Protein AF-A0A8B7DZ70-F1 (afdb_monomer_lite)

Radius of gyration: 17.38 Å; chains: 1; bounding box: 40×36×45 Å

Secondary structure (DSSP, 8-state):
------STT-EEEEEE--TT-EE-TTT--EEEEEE-B-TTSPBPPTTS-----TTTTGGGEEEEEEEETTEEEEEEESHHHHHHHHHHHHS-GGGGG-TT-TT-------SS---S--TTTTTS---SEEEEEE-GGGT-SHHHH--PPEES--EEEEEEEPPGGGT----

pLDDT: mean 74.51, std 14.55, range [37.81, 93.5]

Foldseek 3Di:
DDDDDDDAFDKDKDKDQDQADKDFQLPDKDKDKDFDADPVRHFDDLPDQFFWPAQLVQLFFQKKWKDWQNHTPDIFGNQSVQLVVQCVPPDDQCVQVPPPQQRRHHDPPDPDPPPVCPVVRRPPSCPRMGMHMGRCVSRDVCSVVDRDIDHRIMMMMMTHGHDSPVGGDDD

Structure (mmCIF, N/CA/C/O backbone):
data_AF-A0A8B7DZ70-F1
#
_entry.id   AF-A0A8B7DZ70-F1
#
loop_
_atom_site.group_PDB
_atom_site.id
_atom_site.type_symbol
_atom_site.label_atom_id
_atom_site.label_alt_id
_atom_site.label_comp_id
_atom_site.label_asym_id
_atom_site.label_entity_id
_atom_site.label_seq_id
_atom_site.pdbx_PDB_ins_code
_atom_site.Cartn_x
_atom_site.Cartn_y
_atom_site.Cartn_z
_atom_site.occupancy
_atom_site.B_iso_or_equiv
_atom_site.auth_seq_id
_atom_site.auth_comp_id
_atom_site.auth_asym_id
_atom_site.auth_atom_id
_atom_site.pdbx_PDB_model_num
ATOM 1 N N . ILE A 1 1 ? -7.096 13.272 0.495 1.00 59.06 1 ILE A N 1
ATOM 2 C CA . ILE A 1 1 ? -5.943 13.936 1.157 1.00 59.06 1 ILE A CA 1
ATOM 3 C C . ILE A 1 1 ? -4.696 13.671 0.305 1.00 59.06 1 ILE A C 1
ATOM 5 O O . ILE A 1 1 ? -4.573 12.560 -0.192 1.00 59.06 1 ILE A O 1
ATOM 9 N N . SER A 1 2 ? -3.828 14.661 0.048 1.00 57.06 2 SER A N 1
ATOM 10 C CA . SER A 1 2 ? -2.641 14.508 -0.819 1.00 57.06 2 SER A CA 1
ATOM 11 C C . SER A 1 2 ? -1.370 14.899 -0.071 1.00 57.06 2 SER A C 1
ATOM 13 O O . SER A 1 2 ? -1.292 15.998 0.469 1.00 57.06 2 SER A O 1
ATOM 15 N N . TYR A 1 3 ? -0.351 14.042 -0.117 1.00 67.88 3 TYR A N 1
ATOM 16 C CA . TYR A 1 3 ? 0.933 14.253 0.551 1.00 67.88 3 TYR A CA 1
ATOM 17 C C . TYR A 1 3 ? 2.083 14.180 -0.460 1.00 67.88 3 TYR A C 1
ATOM 19 O O . TYR A 1 3 ? 2.056 13.374 -1.391 1.00 67.88 3 TYR A O 1
ATOM 27 N N . LYS A 1 4 ? 3.107 15.028 -0.296 1.00 67.62 4 LYS A N 1
ATOM 28 C CA . LYS A 1 4 ? 4.315 15.018 -1.138 1.00 67.62 4 LYS A CA 1
ATOM 29 C C . LYS A 1 4 ? 5.435 14.275 -0.421 1.00 67.62 4 LYS A C 1
ATOM 31 O O . LYS A 1 4 ? 5.692 14.528 0.749 1.00 67.62 4 LYS A O 1
ATOM 36 N N . TYR A 1 5 ? 6.122 13.395 -1.144 1.00 64.25 5 TYR A N 1
ATOM 37 C CA . TYR A 1 5 ? 7.073 12.463 -0.552 1.00 64.25 5 TYR A CA 1
ATOM 38 C C . TYR A 1 5 ? 8.358 12.363 -1.396 1.00 64.25 5 TYR A C 1
ATOM 40 O O . TYR A 1 5 ? 8.274 12.092 -2.594 1.00 64.25 5 TYR A O 1
ATOM 48 N N . LYS A 1 6 ? 9.548 12.589 -0.802 1.00 61.66 6 LYS A N 1
ATOM 49 C CA . LYS A 1 6 ? 10.827 12.646 -1.558 1.00 61.66 6 LYS A CA 1
ATOM 50 C C . LYS A 1 6 ? 12.040 11.946 -0.919 1.00 61.66 6 LYS A C 1
ATOM 52 O O . LYS A 1 6 ? 12.902 11.500 -1.669 1.00 61.66 6 LYS A O 1
ATOM 57 N N . LYS A 1 7 ? 12.149 11.837 0.413 1.00 75.81 7 LYS A N 1
ATOM 58 C CA . LYS A 1 7 ? 13.371 11.340 1.084 1.00 75.81 7 LYS A CA 1
ATOM 59 C C . LYS A 1 7 ? 13.263 9.844 1.435 1.00 75.81 7 LYS A C 1
ATOM 61 O O . LYS A 1 7 ? 12.220 9.431 1.922 1.00 75.81 7 LYS A O 1
ATOM 66 N N . PRO A 1 8 ? 14.278 8.995 1.217 1.00 76.31 8 PRO A N 1
ATOM 67 C CA . PRO A 1 8 ? 14.284 7.631 1.759 1.00 76.31 8 PRO A CA 1
ATOM 68 C C . PRO A 1 8 ? 14.292 7.640 3.296 1.00 76.31 8 PRO A C 1
ATOM 70 O O . PRO A 1 8 ? 14.934 8.500 3.896 1.00 76.31 8 PRO A O 1
ATOM 73 N N . GLY A 1 9 ? 13.578 6.706 3.931 1.00 78.69 9 GLY A N 1
ATOM 74 C CA . GLY A 1 9 ? 13.529 6.576 5.392 1.00 78.69 9 GLY A CA 1
ATOM 75 C C . GLY A 1 9 ? 12.617 7.563 6.129 1.00 78.69 9 GLY A C 1
ATOM 76 O O . GLY A 1 9 ? 12.502 7.448 7.344 1.00 78.69 9 GLY A O 1
ATOM 77 N N . SER A 1 10 ? 11.955 8.505 5.445 1.00 85.50 10 SER A N 1
ATOM 78 C CA . SER A 1 10 ? 10.879 9.274 6.083 1.00 85.50 10 SER A CA 1
ATOM 79 C C . SER A 1 10 ? 9.589 8.459 6.206 1.00 85.50 10 SER A C 1
ATOM 81 O O . SER A 1 10 ? 9.322 7.522 5.445 1.00 85.50 10 SER A O 1
ATOM 83 N N . GLU A 1 11 ? 8.804 8.839 7.202 1.00 87.81 11 GLU A N 1
ATOM 84 C CA . GLU A 1 11 ? 7.505 8.267 7.510 1.00 87.81 11 GLU A CA 1
ATOM 85 C C . GLU A 1 11 ? 6.400 9.214 7.039 1.00 87.81 11 GLU A C 1
ATOM 87 O O . GLU A 1 11 ? 6.551 10.438 7.072 1.00 87.81 11 GLU A O 1
ATOM 92 N N . ILE A 1 12 ? 5.306 8.639 6.554 1.00 87.94 12 ILE A N 1
ATOM 93 C CA . ILE A 1 12 ? 4.074 9.356 6.256 1.00 87.94 12 ILE A CA 1
ATOM 94 C C . ILE A 1 12 ? 2.927 8.667 6.980 1.00 87.94 12 ILE A C 1
ATOM 96 O O . ILE A 1 12 ? 2.702 7.479 6.773 1.00 87.94 12 ILE A O 1
ATOM 100 N N . SER A 1 13 ? 2.183 9.436 7.768 1.00 87.62 13 SER A N 1
ATOM 101 C CA . SER A 1 13 ? 0.971 8.975 8.440 1.00 87.62 13 SER A CA 1
ATOM 102 C C . SER A 1 13 ? -0.236 9.705 7.867 1.00 87.62 13 SER A C 1
ATOM 104 O O . SER A 1 13 ? -0.305 10.937 7.868 1.00 87.62 13 SER A O 1
ATOM 106 N N . ILE A 1 14 ? -1.176 8.934 7.335 1.00 88.44 14 ILE A N 1
ATOM 107 C CA . ILE A 1 14 ? -2.465 9.401 6.842 1.00 88.44 14 ILE A CA 1
ATOM 108 C C . ILE A 1 14 ? -3.464 9.150 7.962 1.00 88.44 14 ILE A C 1
ATOM 110 O O . ILE A 1 14 ? -3.787 8.000 8.246 1.00 88.44 14 ILE A O 1
ATOM 114 N N . ASN A 1 15 ? -3.921 10.225 8.598 1.00 87.88 15 ASN A N 1
ATOM 115 C CA . ASN A 1 15 ? -4.873 10.155 9.699 1.00 87.88 15 ASN A CA 1
ATOM 116 C C . ASN A 1 15 ? -6.253 10.598 9.225 1.00 87.88 15 ASN A C 1
ATOM 118 O O . ASN A 1 15 ? -6.390 11.646 8.587 1.00 87.88 15 ASN A O 1
ATOM 122 N N . THR A 1 16 ? -7.265 9.823 9.590 1.00 84.62 16 THR A N 1
ATOM 123 C CA . THR A 1 16 ? -8.670 10.136 9.356 1.00 84.62 16 THR A CA 1
ATOM 124 C C . THR A 1 16 ? -9.364 10.204 10.711 1.00 84.62 16 THR A C 1
ATOM 126 O O . THR A 1 16 ? -9.463 9.202 11.410 1.00 84.62 16 THR A O 1
ATOM 129 N N . GLU A 1 17 ? -9.805 11.401 11.105 1.00 80.50 17 GLU A N 1
ATOM 130 C CA . GLU A 1 17 ? -10.324 11.685 12.459 1.00 80.50 17 GLU A CA 1
ATOM 131 C C . GLU A 1 17 ? -11.758 12.249 12.440 1.00 80.50 17 GLU A C 1
ATOM 133 O O . GLU A 1 17 ? -12.217 12.867 13.398 1.00 80.50 17 GLU A O 1
ATOM 138 N N . GLN A 1 18 ? -12.483 12.072 11.334 1.00 77.62 18 GLN A N 1
ATOM 139 C CA . GLN A 1 18 ? -13.845 12.588 11.197 1.00 77.62 18 GLN A CA 1
ATOM 140 C C . GLN A 1 18 ? -14.852 11.704 11.946 1.00 77.62 18 GLN A C 1
ATOM 142 O O . GLN A 1 18 ? -15.095 10.564 11.561 1.00 77.62 18 GLN A O 1
ATOM 147 N N . GLN A 1 19 ? -15.490 12.265 12.978 1.00 73.06 19 GLN A N 1
ATOM 148 C CA . GLN A 1 19 ? -16.444 11.558 13.850 1.00 73.06 19 GLN A CA 1
ATOM 149 C C . GLN A 1 19 ? -17.707 11.053 13.128 1.00 73.06 19 GLN A C 1
ATOM 151 O O . GLN A 1 19 ? -18.305 10.079 13.568 1.00 73.06 19 GLN A O 1
ATOM 156 N N . ASN A 1 20 ? -18.077 11.670 12.001 1.00 82.81 20 ASN A N 1
ATOM 157 C CA . ASN A 1 20 ? -19.253 11.295 11.205 1.00 82.81 20 ASN A CA 1
ATOM 158 C C . ASN A 1 20 ? -18.890 10.540 9.915 1.00 82.81 20 ASN A C 1
ATOM 160 O O . ASN A 1 20 ? -19.708 10.456 8.998 1.00 82.81 20 ASN A O 1
ATOM 164 N N . LEU A 1 21 ? -17.655 10.045 9.798 1.00 85.38 21 LEU A N 1
ATOM 165 C CA . LEU A 1 21 ? -17.210 9.331 8.609 1.00 85.38 21 LEU A CA 1
ATOM 166 C C . LEU A 1 21 ? -17.409 7.824 8.778 1.00 85.38 21 LEU A C 1
ATOM 168 O O . LEU A 1 21 ? -17.038 7.237 9.794 1.00 85.38 21 LEU A O 1
ATOM 172 N N . PHE A 1 22 ? -17.971 7.216 7.738 1.00 85.19 22 PHE A N 1
ATOM 173 C CA . PHE A 1 22 ? -18.032 5.773 7.560 1.00 85.19 22 PHE A CA 1
ATOM 174 C C . PHE A 1 22 ? -16.909 5.361 6.611 1.00 85.19 22 PHE A C 1
ATOM 176 O O . PHE A 1 22 ? -16.867 5.808 5.462 1.00 85.19 22 PHE A O 1
ATOM 183 N N . THR A 1 23 ? -15.999 4.521 7.084 1.00 87.19 23 THR A N 1
ATOM 184 C CA . THR A 1 23 ? -14.863 4.013 6.311 1.00 87.19 23 THR A CA 1
ATOM 185 C C . THR A 1 23 ? -14.970 2.502 6.166 1.00 87.19 23 THR A C 1
ATOM 187 O O . THR A 1 23 ? -15.352 1.791 7.091 1.00 87.19 23 THR A O 1
ATOM 190 N N . LEU A 1 24 ? -14.642 1.986 4.981 1.00 89.75 24 LEU A N 1
ATOM 191 C CA . LEU A 1 24 ? -14.525 0.550 4.734 1.00 89.75 24 LEU A CA 1
ATOM 192 C C . LEU A 1 24 ? -13.076 0.243 4.334 1.00 89.75 24 LEU A C 1
ATOM 194 O O . LEU A 1 24 ? -12.744 0.340 3.150 1.00 89.75 24 LEU A O 1
ATOM 198 N N . PRO A 1 25 ? -12.196 -0.106 5.292 1.00 86.06 25 PRO A N 1
ATOM 199 C CA . PRO A 1 25 ? -10.771 -0.299 5.013 1.00 86.06 25 PRO A CA 1
ATOM 200 C C . PRO A 1 25 ? -10.476 -1.398 3.981 1.00 86.06 25 PRO A C 1
ATOM 202 O O . PRO A 1 25 ? -9.468 -1.323 3.282 1.00 86.06 25 PRO A O 1
ATOM 205 N N . SER A 1 26 ? -11.351 -2.401 3.851 1.00 86.75 26 SER A N 1
ATOM 206 C CA . SER A 1 26 ? -11.205 -3.506 2.890 1.00 86.75 26 SER A CA 1
ATOM 207 C C . SER A 1 26 ? -11.396 -3.097 1.425 1.00 86.75 26 SER A C 1
ATOM 209 O O . SER A 1 26 ? -10.741 -3.670 0.554 1.00 86.75 26 SER A O 1
ATOM 211 N N . GLU A 1 27 ? -12.212 -2.074 1.159 1.00 87.19 27 GLU A N 1
ATOM 212 C CA . GLU A 1 27 ? -12.454 -1.515 -0.186 1.00 87.19 27 GLU A CA 1
ATOM 213 C C . GLU A 1 27 ? -11.757 -0.162 -0.405 1.00 87.19 27 GLU A C 1
ATOM 215 O O . GLU A 1 27 ? -11.884 0.468 -1.457 1.00 87.19 27 GLU A O 1
ATOM 220 N N . ALA A 1 28 ? -10.988 0.305 0.580 1.00 87.19 28 ALA A N 1
ATOM 221 C CA . ALA A 1 28 ? -10.161 1.490 0.424 1.00 87.19 28 ALA A CA 1
ATOM 222 C C . ALA A 1 28 ? -9.045 1.256 -0.611 1.00 87.19 28 ALA A C 1
ATOM 224 O O . ALA A 1 28 ? -8.723 0.131 -0.995 1.00 87.19 28 ALA A O 1
ATOM 225 N N . TYR A 1 29 ? -8.410 2.334 -1.065 1.00 86.25 29 TYR A N 1
ATOM 226 C CA . TYR A 1 29 ? -7.237 2.248 -1.927 1.00 86.25 29 TYR A CA 1
ATOM 227 C C . TYR A 1 29 ? -6.309 3.441 -1.747 1.00 86.25 29 TYR A C 1
ATOM 229 O O . TYR A 1 29 ? -6.734 4.563 -1.465 1.00 86.25 29 TYR A O 1
ATOM 237 N N . ILE A 1 30 ? -5.017 3.200 -1.953 1.00 85.81 30 ILE A N 1
ATOM 238 C CA . ILE A 1 30 ? -4.004 4.249 -1.976 1.00 85.81 30 ILE A CA 1
ATOM 239 C C . ILE A 1 30 ? -3.698 4.596 -3.424 1.00 85.81 30 ILE A C 1
ATOM 241 O O . ILE A 1 30 ? -3.293 3.740 -4.213 1.00 85.81 30 ILE A O 1
ATOM 245 N N . LEU A 1 31 ? -3.845 5.877 -3.756 1.00 85.62 31 LEU A N 1
ATOM 246 C CA . LEU A 1 31 ? -3.468 6.416 -5.053 1.00 85.62 31 LEU A CA 1
ATOM 247 C C . LEU A 1 31 ? -2.048 6.989 -4.994 1.00 85.62 31 LEU A C 1
ATOM 249 O O . LEU A 1 31 ? -1.786 7.970 -4.297 1.00 85.62 31 LEU A O 1
ATOM 253 N N . ILE A 1 32 ? -1.132 6.404 -5.760 1.00 80.50 32 ILE A N 1
ATOM 254 C CA . ILE A 1 32 ? 0.262 6.839 -5.841 1.00 80.50 32 ILE A CA 1
ATOM 255 C C . ILE A 1 32 ? 0.496 7.478 -7.202 1.00 80.50 32 ILE A C 1
ATOM 257 O O . ILE A 1 32 ? 0.418 6.821 -8.237 1.00 80.50 32 ILE A O 1
ATOM 261 N N . LYS A 1 33 ? 0.839 8.767 -7.198 1.00 81.88 33 LYS A N 1
ATOM 262 C CA . LYS A 1 33 ? 1.283 9.493 -8.390 1.00 81.88 33 LYS A CA 1
ATOM 263 C C . LYS A 1 33 ? 2.787 9.710 -8.320 1.00 81.88 33 LYS A C 1
ATOM 265 O O . LYS A 1 33 ? 3.276 10.313 -7.365 1.00 81.88 33 LYS A O 1
ATOM 270 N N . ARG A 1 34 ? 3.530 9.270 -9.335 1.00 75.25 34 ARG A N 1
ATOM 271 C CA . ARG A 1 34 ? 4.985 9.462 -9.396 1.00 75.25 34 ARG A CA 1
ATOM 272 C C . ARG A 1 34 ? 5.438 9.881 -10.784 1.00 75.25 34 ARG A C 1
ATOM 274 O O . ARG A 1 34 ? 4.947 9.377 -11.785 1.00 75.25 34 ARG A O 1
ATOM 281 N N . ARG A 1 35 ? 6.426 10.776 -10.825 1.00 75.81 35 ARG A N 1
ATOM 282 C CA . ARG A 1 35 ? 7.173 11.111 -12.038 1.00 75.81 35 ARG A CA 1
ATOM 283 C C . ARG A 1 35 ? 8.507 10.363 -12.041 1.00 75.81 35 ARG A C 1
ATOM 285 O O . ARG A 1 35 ? 9.206 10.397 -11.026 1.00 75.81 35 ARG A O 1
ATOM 292 N N . LEU A 1 36 ? 8.848 9.688 -13.138 1.00 72.81 36 LEU A N 1
ATOM 293 C CA . LEU A 1 36 ? 10.179 9.101 -13.315 1.00 72.81 36 LEU A CA 1
ATOM 294 C C . LEU A 1 36 ? 11.123 10.151 -13.896 1.00 72.81 36 LEU A C 1
ATOM 296 O O . LEU A 1 36 ? 10.784 10.839 -14.857 1.00 72.81 36 LEU A O 1
ATOM 300 N N . LEU A 1 37 ? 12.291 10.276 -13.277 1.00 72.75 37 LEU A N 1
ATOM 301 C CA . LEU A 1 37 ? 13.367 11.160 -13.704 1.00 72.75 37 LEU A CA 1
ATOM 302 C C . LEU A 1 37 ? 14.657 10.344 -13.758 1.00 72.75 37 LEU A C 1
ATOM 304 O O . LEU A 1 37 ? 14.851 9.454 -12.926 1.00 72.75 37 LEU A O 1
ATOM 308 N N . LYS A 1 38 ? 15.522 10.673 -14.714 1.00 72.75 38 LYS A N 1
ATOM 309 C CA . LYS A 1 38 ? 16.893 10.172 -14.794 1.00 72.75 38 LYS A CA 1
ATOM 310 C C . LYS A 1 38 ? 17.721 10.686 -13.609 1.00 72.75 38 LYS A C 1
ATOM 312 O O . LYS A 1 38 ? 17.305 11.582 -12.869 1.00 72.75 38 LYS A O 1
ATOM 317 N N . THR A 1 39 ? 18.923 10.137 -13.437 1.00 72.44 39 THR A N 1
ATOM 318 C CA . THR A 1 39 ? 19.875 10.564 -12.392 1.00 72.44 39 THR A CA 1
ATOM 319 C C . THR A 1 39 ? 20.217 12.057 -12.489 1.00 72.44 39 THR A C 1
ATOM 321 O O . THR A 1 39 ? 20.378 12.723 -11.469 1.00 72.44 39 THR A O 1
ATOM 324 N N . ASP A 1 40 ? 20.246 12.603 -13.705 1.00 75.19 40 ASP A N 1
ATOM 325 C CA . ASP A 1 40 ? 20.465 14.025 -14.009 1.00 75.19 40 ASP A CA 1
ATOM 326 C C . ASP A 1 40 ? 19.210 14.908 -13.805 1.00 75.19 40 ASP A C 1
ATOM 328 O O . ASP A 1 40 ? 19.238 16.107 -14.072 1.00 75.19 40 ASP A O 1
ATOM 332 N N . LYS A 1 41 ? 18.110 14.331 -13.293 1.00 71.50 41 LYS A N 1
ATOM 333 C CA . LYS A 1 41 ? 16.789 14.958 -13.093 1.00 71.50 41 LYS A CA 1
ATOM 334 C C . LYS A 1 41 ? 16.055 15.332 -14.386 1.00 71.50 41 LYS A C 1
ATOM 336 O O . LYS A 1 41 ? 15.023 16.005 -14.310 1.00 71.50 41 LYS A O 1
ATOM 341 N N . THR A 1 42 ? 16.517 14.876 -15.546 1.00 74.94 42 THR A N 1
ATOM 342 C CA . THR A 1 42 ? 15.786 15.018 -16.809 1.00 74.94 42 THR A CA 1
ATOM 343 C C . THR A 1 42 ? 14.686 13.959 -16.920 1.00 74.94 42 THR A C 1
ATOM 345 O O . THR A 1 42 ? 14.670 12.955 -16.201 1.00 74.94 42 THR A O 1
ATOM 348 N N . ALA A 1 43 ? 13.692 14.210 -17.772 1.00 69.62 43 ALA A N 1
ATOM 349 C CA . ALA A 1 43 ? 12.653 13.223 -18.046 1.00 69.62 43 ALA A CA 1
ATOM 350 C C . ALA A 1 43 ? 13.197 12.126 -18.972 1.00 69.62 43 ALA A C 1
ATOM 352 O O . ALA A 1 43 ? 14.017 12.400 -19.846 1.00 69.62 43 ALA A O 1
ATOM 353 N N . TYR A 1 44 ? 12.709 10.900 -18.799 1.00 69.25 44 TYR A N 1
ATOM 354 C CA . TYR A 1 44 ? 12.941 9.839 -19.775 1.00 69.25 44 TYR A CA 1
ATOM 355 C C . TYR A 1 44 ? 12.273 10.198 -21.110 1.00 69.25 44 TYR A C 1
ATOM 357 O O . TYR A 1 44 ? 11.126 10.655 -21.132 1.00 69.25 44 TYR A O 1
ATOM 365 N N . ALA A 1 45 ? 13.015 10.033 -22.200 1.00 64.44 45 ALA A N 1
ATOM 366 C CA . ALA A 1 45 ? 12.530 10.122 -23.567 1.00 64.44 45 ALA A CA 1
ATOM 367 C C . ALA A 1 45 ? 11.859 8.800 -23.970 1.00 64.44 45 ALA A C 1
ATOM 369 O O . ALA A 1 45 ? 12.123 7.754 -23.383 1.00 64.44 45 ALA A O 1
ATOM 370 N N . ASN A 1 46 ? 11.018 8.830 -25.006 1.00 60.12 46 ASN A N 1
ATOM 371 C CA . ASN A 1 46 ? 10.285 7.644 -25.476 1.00 60.12 46 ASN A CA 1
ATOM 372 C C . ASN A 1 46 ? 11.200 6.492 -25.936 1.00 60.12 46 ASN A C 1
ATOM 374 O O . ASN A 1 46 ? 10.755 5.353 -26.004 1.00 60.12 46 ASN A O 1
ATOM 378 N N . THR A 1 47 ? 12.453 6.795 -26.275 1.00 60.59 47 THR A N 1
ATOM 379 C CA . THR A 1 47 ? 13.470 5.827 -26.705 1.00 60.59 47 THR A CA 1
ATOM 380 C C . THR A 1 47 ? 14.274 5.238 -25.549 1.00 60.59 47 THR A C 1
ATOM 382 O O . THR A 1 47 ? 15.029 4.297 -25.767 1.00 60.59 47 THR A O 1
ATOM 385 N N . ASP A 1 48 ? 14.160 5.787 -24.336 1.00 61.78 48 ASP A N 1
ATOM 386 C CA . ASP A 1 48 ? 14.890 5.263 -23.187 1.00 61.78 48 ASP A CA 1
ATOM 387 C C . ASP A 1 48 ? 14.203 3.993 -22.668 1.00 61.78 48 ASP A C 1
ATOM 389 O O . ASP A 1 48 ? 13.055 4.029 -22.217 1.00 61.78 48 ASP A O 1
ATOM 393 N N . ALA A 1 49 ? 14.922 2.871 -22.687 1.00 57.53 49 ALA A N 1
ATOM 394 C CA . ALA A 1 49 ? 14.455 1.631 -22.087 1.00 57.53 49 ALA A CA 1
ATOM 395 C C . ALA A 1 49 ? 14.480 1.753 -20.554 1.00 57.53 49 ALA A C 1
ATOM 397 O O . ALA A 1 49 ? 15.538 1.858 -19.936 1.00 57.53 49 ALA A O 1
ATOM 398 N N . VAL A 1 50 ? 13.301 1.745 -19.927 1.00 59.38 50 VAL A N 1
ATOM 399 C CA . VAL A 1 50 ? 13.157 1.696 -18.466 1.00 59.38 50 VAL A CA 1
ATOM 400 C C . VAL A 1 50 ? 12.297 0.496 -18.115 1.00 59.38 50 VAL A C 1
ATOM 402 O O . VAL A 1 50 ? 11.092 0.503 -18.358 1.00 59.38 50 VAL A O 1
ATOM 405 N N . SER A 1 51 ? 12.900 -0.523 -17.508 1.00 61.03 51 SER A N 1
ATOM 406 C CA . SER A 1 51 ? 12.161 -1.643 -16.935 1.00 61.03 51 SER A CA 1
ATOM 407 C C . SER A 1 51 ? 11.719 -1.322 -15.501 1.00 61.03 51 SER A C 1
ATOM 409 O O . SER A 1 51 ? 12.396 -0.653 -14.709 1.00 61.03 51 SER A O 1
ATOM 411 N N . LEU A 1 52 ? 10.509 -1.761 -15.166 1.00 63.91 52 LEU A N 1
ATOM 412 C CA . LEU A 1 52 ? 9.950 -1.682 -13.821 1.00 63.91 52 LEU A CA 1
ATOM 413 C C . LEU A 1 52 ? 9.911 -3.105 -13.261 1.00 63.91 52 LEU A C 1
ATOM 415 O O . LEU A 1 52 ? 9.395 -4.004 -13.920 1.00 63.91 52 LEU A O 1
ATOM 419 N N . VAL A 1 53 ? 10.412 -3.308 -12.040 1.00 65.25 53 VAL A N 1
ATOM 420 C CA . VAL A 1 53 ? 10.292 -4.605 -11.359 1.00 65.25 53 VAL A CA 1
ATOM 421 C C . VAL A 1 53 ? 8.810 -4.909 -11.108 1.00 65.25 53 VAL A C 1
ATOM 423 O O . VAL A 1 53 ? 8.047 -4.012 -10.740 1.00 65.25 53 VAL A O 1
ATOM 426 N N . ASN A 1 54 ? 8.396 -6.171 -11.251 1.00 6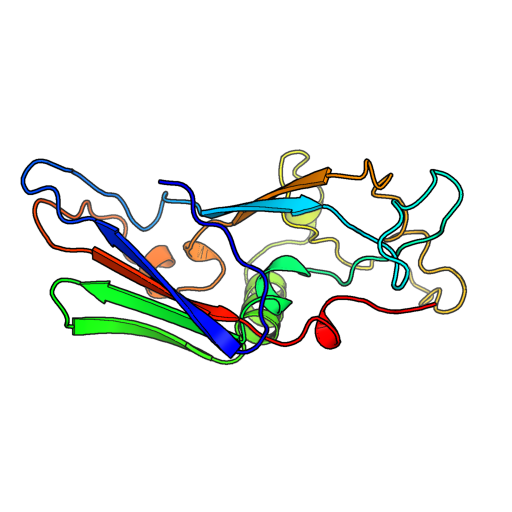7.69 54 ASN A N 1
ATOM 427 C CA . ASN A 1 54 ? 7.045 -6.603 -10.878 1.00 67.69 54 ASN A CA 1
ATOM 428 C C . ASN A 1 54 ? 6.728 -6.193 -9.423 1.00 67.69 54 ASN A C 1
ATOM 430 O O . ASN A 1 54 ? 7.527 -6.449 -8.513 1.00 67.69 54 ASN A O 1
ATOM 434 N N . ASN A 1 55 ? 5.558 -5.578 -9.216 1.00 71.81 55 ASN A N 1
ATOM 435 C CA . ASN A 1 55 ? 5.081 -5.064 -7.932 1.00 71.81 55 ASN A CA 1
ATOM 436 C C . ASN A 1 55 ? 5.937 -3.905 -7.377 1.00 71.81 55 ASN A C 1
ATOM 438 O O . ASN A 1 55 ? 6.078 -3.714 -6.165 1.00 71.81 55 ASN A O 1
ATOM 442 N N . ARG A 1 56 ? 6.520 -3.099 -8.276 1.00 72.69 56 ARG A N 1
ATOM 443 C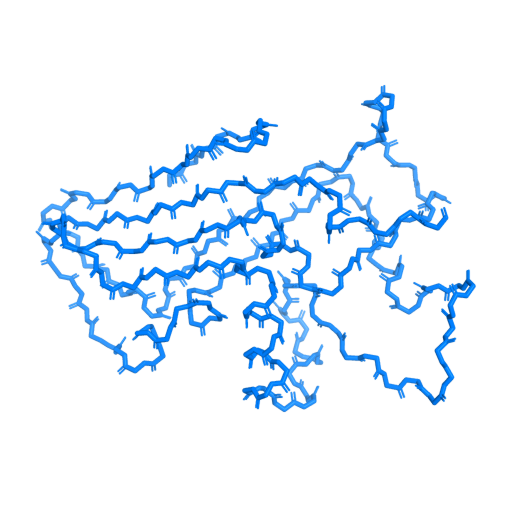 CA . ARG A 1 56 ? 7.422 -1.976 -7.959 1.00 72.69 56 ARG A CA 1
ATOM 444 C C . ARG A 1 56 ? 6.944 -1.076 -6.824 1.00 72.69 56 ARG A C 1
ATOM 446 O O . ARG A 1 56 ? 7.748 -0.562 -6.049 1.00 72.69 56 ARG A O 1
ATOM 453 N N . LEU A 1 57 ? 5.645 -0.811 -6.769 1.00 77.38 57 LEU A N 1
ATOM 454 C CA . LEU A 1 57 ? 5.094 0.215 -5.892 1.00 77.38 57 LEU A CA 1
ATOM 455 C C . LEU A 1 57 ? 5.205 -0.171 -4.426 1.00 77.38 57 LEU A C 1
ATOM 457 O O . LEU A 1 57 ? 5.520 0.680 -3.600 1.00 77.38 57 LEU A O 1
ATOM 461 N N . MET A 1 58 ? 5.028 -1.452 -4.111 1.00 82.44 58 MET A N 1
ATOM 462 C CA . MET A 1 58 ? 5.165 -1.928 -2.741 1.00 82.44 58 MET A CA 1
ATOM 463 C C . MET A 1 58 ? 6.628 -1.967 -2.300 1.00 82.44 58 MET A C 1
ATOM 465 O O . MET A 1 58 ? 6.910 -1.721 -1.133 1.00 82.44 58 MET A O 1
ATOM 469 N N . TYR A 1 59 ? 7.578 -2.142 -3.229 1.00 83.00 59 TYR A N 1
ATOM 470 C CA . TYR A 1 59 ? 9.011 -1.971 -2.946 1.00 83.00 59 TYR A CA 1
ATOM 471 C C . TYR A 1 59 ? 9.396 -0.531 -2.601 1.00 83.00 59 TYR A C 1
ATOM 473 O O . TYR A 1 59 ? 10.489 -0.301 -2.079 1.00 83.00 59 TYR A O 1
ATOM 481 N N . LEU A 1 60 ? 8.511 0.445 -2.837 1.00 82.50 60 LEU A N 1
ATOM 482 C CA . LEU A 1 60 ? 8.745 1.799 -2.357 1.00 82.50 60 LEU A CA 1
ATOM 483 C C . LEU A 1 60 ? 8.629 1.889 -0.832 1.00 82.50 60 LEU A C 1
ATOM 485 O O . LEU A 1 60 ? 9.229 2.780 -0.230 1.00 82.50 60 LEU A O 1
ATOM 489 N N . PHE A 1 61 ? 7.905 0.983 -0.186 1.00 86.88 61 PHE A N 1
ATOM 490 C CA . PHE A 1 61 ? 7.658 1.039 1.246 1.00 86.88 61 PHE A CA 1
ATOM 491 C C . PHE A 1 61 ? 8.407 -0.083 1.962 1.00 86.88 61 PHE A C 1
ATOM 493 O O . PHE A 1 61 ? 8.332 -1.254 1.600 1.00 86.88 61 PHE A O 1
ATOM 500 N N . LYS A 1 62 ? 9.159 0.297 2.994 1.00 90.06 62 LYS A N 1
ATOM 501 C CA . LYS A 1 62 ? 9.853 -0.635 3.882 1.00 90.06 62 LYS A CA 1
ATOM 502 C C . LYS A 1 62 ? 8.874 -1.229 4.887 1.00 90.06 62 LYS A C 1
ATOM 504 O O . LYS A 1 62 ? 8.960 -2.415 5.181 1.00 90.06 62 LYS A O 1
ATOM 509 N N . ARG A 1 63 ? 7.956 -0.410 5.402 1.00 91.12 63 ARG A N 1
ATOM 510 C CA . ARG A 1 63 ? 6.954 -0.804 6.395 1.00 91.12 63 ARG A CA 1
ATOM 511 C C . ARG A 1 63 ? 5.622 -0.131 6.085 1.00 91.12 63 ARG A C 1
ATOM 513 O O . ARG A 1 63 ? 5.618 1.035 5.693 1.00 91.12 63 ARG A O 1
ATOM 520 N N . ALA A 1 64 ? 4.533 -0.860 6.275 1.00 91.88 64 ALA A N 1
ATOM 521 C CA . ALA A 1 64 ? 3.174 -0.339 6.285 1.00 91.88 64 ALA A CA 1
ATOM 522 C C . ALA A 1 64 ? 2.510 -0.762 7.596 1.00 91.88 64 ALA A C 1
ATOM 524 O O . ALA A 1 64 ? 2.624 -1.916 7.994 1.00 91.88 64 ALA A O 1
ATOM 525 N N . GLU A 1 65 ? 1.850 0.163 8.272 1.00 93.50 65 GLU A N 1
ATOM 526 C CA . GLU A 1 65 ? 1.217 -0.066 9.566 1.00 93.50 65 GLU A CA 1
ATOM 527 C C . GLU A 1 65 ? -0.156 0.589 9.574 1.00 93.50 65 GLU A C 1
ATOM 529 O O . GLU A 1 65 ? -0.302 1.736 9.149 1.00 93.50 65 GLU A O 1
ATOM 534 N N . TYR A 1 66 ? -1.158 -0.153 10.030 1.00 92.19 66 TYR A N 1
ATOM 535 C CA . TYR A 1 66 ? -2.518 0.336 10.172 1.00 92.19 66 TYR A CA 1
ATOM 536 C C . TYR A 1 66 ? -2.911 0.330 11.646 1.00 92.19 66 TYR A C 1
ATOM 538 O O . TYR A 1 66 ? -2.804 -0.693 12.328 1.00 92.19 66 TYR A O 1
ATOM 546 N N . GLN A 1 67 ? -3.366 1.480 12.134 1.00 92.44 67 GLN A N 1
ATOM 547 C CA . GLN A 1 67 ? -3.793 1.676 13.509 1.00 92.44 67 GLN A CA 1
ATOM 548 C C . GLN A 1 67 ? -5.241 2.171 13.571 1.00 92.44 67 GLN A C 1
ATOM 550 O O . GLN A 1 67 ? -5.654 3.036 12.797 1.00 92.44 67 GLN A O 1
ATOM 555 N N . LEU A 1 68 ? -5.983 1.671 14.556 1.00 90.19 68 LEU A N 1
ATOM 556 C CA . LEU A 1 68 ? -7.318 2.129 14.927 1.00 90.19 68 LEU A CA 1
ATOM 557 C C . LEU A 1 68 ? -7.277 2.658 16.358 1.00 90.19 68 LEU A C 1
ATOM 559 O O . LEU A 1 68 ? -6.899 1.946 17.284 1.00 90.19 68 LEU A O 1
ATOM 563 N N . SER A 1 69 ? -7.647 3.922 16.550 1.00 88.88 69 SER A N 1
ATOM 564 C CA . SER A 1 69 ? -7.642 4.601 17.852 1.00 88.88 69 SER A CA 1
ATOM 565 C C . SER A 1 69 ? -6.317 4.464 18.627 1.00 88.88 69 SER A C 1
ATOM 567 O O . SER A 1 69 ? -6.316 4.347 19.851 1.00 88.88 69 SER A O 1
ATOM 569 N N . GLY A 1 70 ? -5.183 4.456 17.916 1.00 86.06 70 GLY A N 1
ATOM 570 C CA . GLY A 1 70 ? -3.844 4.293 18.500 1.00 86.06 70 GLY A CA 1
ATOM 571 C C . GLY A 1 70 ? -3.425 2.846 18.781 1.00 86.06 70 GLY A C 1
ATOM 572 O O . GLY A 1 70 ? -2.293 2.620 19.198 1.00 86.06 70 GLY A O 1
ATOM 573 N N . GLN A 1 71 ? -4.289 1.860 18.527 1.00 90.81 71 GLN A N 1
ATOM 574 C CA . GLN A 1 71 ? -3.926 0.444 18.577 1.00 90.81 71 GLN A CA 1
ATOM 575 C C . GLN A 1 71 ? -3.523 -0.053 17.193 1.00 90.81 71 GLN A C 1
ATOM 577 O O . GLN A 1 71 ? -4.238 0.165 16.218 1.00 90.81 71 GLN A O 1
ATOM 582 N N . THR A 1 72 ? -2.385 -0.742 17.105 1.00 92.50 72 THR A N 1
ATOM 583 C CA . THR A 1 72 ? -1.933 -1.353 15.849 1.00 92.50 72 THR A CA 1
ATOM 584 C C . THR A 1 72 ? -2.790 -2.573 15.542 1.00 92.50 72 THR A C 1
ATOM 586 O O . THR A 1 72 ? -2.797 -3.528 16.312 1.00 92.50 72 THR A O 1
ATOM 589 N N . VAL A 1 73 ? -3.501 -2.535 14.417 1.00 91.69 73 VAL A N 1
ATOM 590 C CA . VAL A 1 73 ? -4.278 -3.675 13.913 1.00 91.69 73 VAL A CA 1
ATOM 591 C C . VAL A 1 73 ? -3.349 -4.647 13.206 1.00 91.69 73 VAL A C 1
ATOM 593 O O . VAL A 1 73 ? -3.335 -5.836 13.503 1.00 91.69 73 VAL A O 1
ATOM 596 N N . GLU A 1 74 ? -2.550 -4.128 12.277 1.00 93.12 74 GLU A N 1
ATOM 597 C CA . GLU A 1 74 ? -1.603 -4.923 11.512 1.00 93.12 74 GLU A CA 1
ATOM 598 C C . GLU A 1 74 ? -0.401 -4.067 11.113 1.00 93.12 74 GLU A C 1
ATOM 600 O O . GLU A 1 74 ? -0.529 -2.892 10.757 1.00 93.12 74 GLU A O 1
ATOM 605 N N . SER A 1 75 ? 0.781 -4.679 11.152 1.00 92.75 75 SER A N 1
ATOM 606 C CA . SER A 1 75 ? 2.005 -4.098 10.614 1.00 92.75 75 SER A CA 1
ATOM 607 C C . SER A 1 75 ? 2.675 -5.100 9.680 1.00 92.75 75 SER A C 1
ATOM 609 O O . SER A 1 75 ? 2.815 -6.279 9.997 1.00 92.75 75 SER A O 1
ATOM 611 N N . CYS A 1 76 ? 3.087 -4.627 8.509 1.00 90.44 76 CYS A N 1
ATOM 612 C CA . CYS A 1 76 ? 3.795 -5.407 7.510 1.00 90.44 76 CYS A CA 1
ATOM 613 C C . CYS A 1 76 ? 5.188 -4.808 7.307 1.00 90.44 76 CYS A C 1
ATOM 615 O O . CYS A 1 76 ? 5.335 -3.643 6.922 1.00 90.44 76 CYS A O 1
ATOM 617 N N . ASN A 1 77 ? 6.221 -5.613 7.552 1.00 90.50 77 ASN A N 1
ATOM 618 C CA . ASN A 1 77 ? 7.608 -5.272 7.249 1.00 90.50 77 ASN A CA 1
ATOM 619 C C . ASN A 1 77 ? 8.016 -5.870 5.897 1.00 90.50 77 ASN A C 1
ATOM 621 O O . ASN A 1 77 ? 7.565 -6.947 5.523 1.00 90.50 77 ASN A O 1
ATOM 625 N N . ASN A 1 78 ? 8.902 -5.180 5.176 1.00 88.81 78 ASN A N 1
ATOM 626 C CA . ASN A 1 78 ? 9.347 -5.544 3.827 1.00 88.81 78 ASN A CA 1
ATOM 627 C C . ASN A 1 78 ? 8.175 -5.727 2.854 1.00 88.81 78 ASN A C 1
ATOM 629 O O . ASN A 1 78 ? 8.083 -6.723 2.132 1.00 88.81 78 ASN A O 1
ATOM 633 N N . VAL A 1 79 ? 7.290 -4.727 2.819 1.00 87.06 79 VAL A N 1
ATOM 634 C CA . VAL A 1 79 ? 5.988 -4.793 2.140 1.00 87.06 79 VAL A CA 1
ATOM 635 C C . VAL A 1 79 ? 6.099 -5.217 0.671 1.00 87.06 79 VAL A C 1
ATOM 637 O O . VAL A 1 79 ? 5.273 -5.989 0.190 1.00 87.06 79 VAL A O 1
ATOM 640 N N . GLY A 1 80 ? 7.150 -4.788 -0.039 1.00 84.25 80 GLY A N 1
ATOM 641 C CA . GLY A 1 80 ? 7.419 -5.217 -1.417 1.00 84.25 80 GLY A CA 1
ATOM 642 C C . GLY A 1 80 ? 7.573 -6.733 -1.589 1.00 84.25 80 GLY A C 1
ATOM 643 O O . GLY A 1 80 ? 6.986 -7.307 -2.506 1.00 84.25 80 GLY A O 1
ATOM 644 N N . GLN A 1 81 ? 8.314 -7.391 -0.691 1.00 84.50 81 GLN A N 1
ATOM 645 C CA . GLN A 1 81 ? 8.521 -8.843 -0.724 1.00 84.50 81 GLN A CA 1
ATOM 646 C C . GLN A 1 81 ? 7.267 -9.589 -0.266 1.00 84.50 81 GLN A C 1
ATOM 648 O O . GLN A 1 81 ? 6.806 -10.486 -0.969 1.00 84.50 81 GLN A O 1
ATOM 653 N N . ALA A 1 82 ? 6.678 -9.167 0.858 1.00 86.56 82 ALA A N 1
ATOM 654 C CA . ALA A 1 82 ? 5.472 -9.781 1.411 1.00 86.56 82 ALA A CA 1
ATOM 655 C C . ALA A 1 82 ? 4.311 -9.749 0.407 1.00 86.56 82 ALA A C 1
ATOM 657 O O . ALA A 1 82 ? 3.699 -10.775 0.125 1.00 86.56 82 ALA A O 1
ATOM 658 N N . THR A 1 83 ? 4.076 -8.593 -0.220 1.00 84.12 83 THR A N 1
ATOM 659 C CA . THR A 1 83 ? 3.024 -8.447 -1.234 1.00 84.12 83 THR A CA 1
ATOM 660 C C . THR A 1 83 ? 3.331 -9.279 -2.476 1.00 84.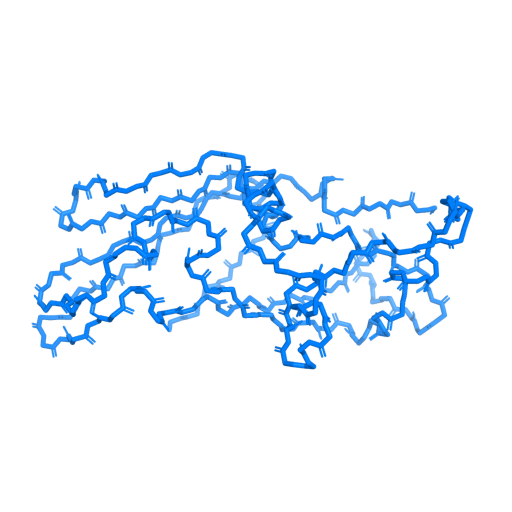12 83 THR A C 1
ATOM 662 O O . THR A 1 83 ? 2.426 -9.884 -3.037 1.00 84.12 83 THR A O 1
ATOM 665 N N . LYS A 1 84 ? 4.601 -9.362 -2.908 1.00 81.00 84 LYS A N 1
ATOM 666 C CA . LYS A 1 84 ? 4.973 -10.209 -4.053 1.00 81.00 84 LYS A CA 1
ATOM 667 C C . LYS A 1 84 ? 4.637 -11.678 -3.775 1.00 81.00 84 LYS A C 1
ATOM 669 O O . LYS A 1 84 ? 4.010 -12.313 -4.618 1.00 81.00 84 LYS A O 1
ATOM 674 N N . MET A 1 85 ? 5.012 -12.191 -2.603 1.00 84.19 85 MET A N 1
ATOM 675 C CA . MET A 1 85 ? 4.703 -13.567 -2.199 1.00 84.19 85 MET A CA 1
ATOM 676 C C . MET A 1 85 ? 3.194 -13.796 -2.086 1.00 84.19 85 MET A C 1
ATOM 678 O O . MET A 1 85 ? 2.678 -14.756 -2.652 1.00 84.19 85 MET A O 1
ATOM 682 N N . LEU A 1 86 ? 2.478 -12.889 -1.414 1.00 83.00 86 LEU A N 1
ATOM 683 C CA . LEU A 1 86 ? 1.036 -13.005 -1.220 1.00 83.00 86 LEU A CA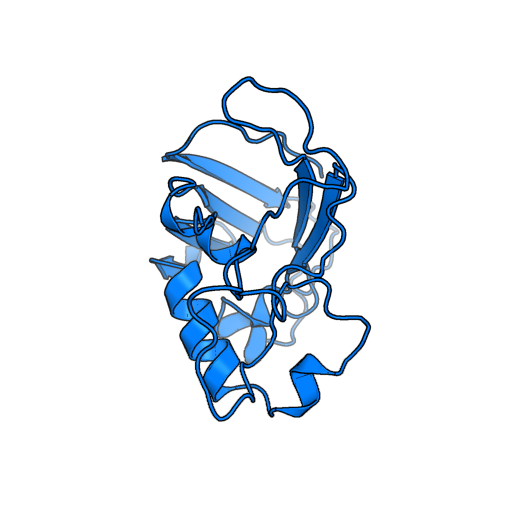 1
ATOM 684 C C . LEU A 1 86 ? 0.291 -13.007 -2.554 1.00 83.00 86 LEU A C 1
ATOM 686 O O . LEU A 1 86 ? -0.528 -13.884 -2.797 1.00 83.00 86 LEU A O 1
ATOM 690 N N . VAL A 1 87 ? 0.581 -12.045 -3.431 1.00 77.56 87 VAL A N 1
ATOM 691 C CA . VAL A 1 87 ? -0.117 -11.909 -4.715 1.00 77.56 87 VAL A CA 1
ATOM 692 C C . VAL A 1 87 ? 0.160 -13.116 -5.616 1.00 77.56 87 VAL A C 1
ATOM 694 O O . VAL A 1 87 ? -0.763 -13.592 -6.269 1.00 77.56 87 VAL A O 1
ATOM 697 N N . MET A 1 88 ? 1.384 -13.659 -5.601 1.00 76.25 88 MET A N 1
ATOM 698 C CA . MET A 1 88 ? 1.754 -14.840 -6.392 1.00 76.25 88 MET A CA 1
ATOM 699 C C . MET A 1 88 ? 1.035 -16.126 -5.957 1.00 76.25 88 MET A C 1
ATOM 701 O O . MET A 1 88 ? 0.853 -17.017 -6.783 1.00 76.25 88 MET A O 1
ATOM 705 N N . LEU A 1 89 ? 0.625 -16.221 -4.690 1.00 82.06 89 LEU A N 1
ATOM 706 C CA . LEU A 1 89 ? -0.113 -17.370 -4.155 1.00 82.06 89 LEU A CA 1
ATOM 707 C C . LEU A 1 89 ? -1.633 -17.168 -4.174 1.00 82.06 89 LEU A C 1
ATOM 709 O O . LEU A 1 89 ? -2.381 -18.125 -4.340 1.00 82.06 89 LEU A O 1
ATOM 713 N N . LYS A 1 90 ? -2.092 -15.930 -3.972 1.00 80.31 90 LYS A N 1
ATOM 714 C CA . LYS A 1 90 ? -3.509 -15.600 -3.784 1.00 80.31 90 LYS A CA 1
ATOM 715 C C . LYS A 1 90 ? -4.283 -15.522 -5.095 1.00 80.31 90 LYS A C 1
ATOM 717 O O . LYS A 1 90 ? -5.456 -15.883 -5.119 1.00 80.31 90 LYS A O 1
ATOM 722 N N . TYR A 1 91 ? -3.665 -15.004 -6.155 1.00 78.81 91 TYR A N 1
ATOM 723 C CA . TYR A 1 91 ? -4.372 -14.712 -7.398 1.00 78.81 91 TYR A CA 1
ATOM 724 C C . TYR A 1 91 ? -4.052 -15.734 -8.496 1.00 78.81 91 TYR A C 1
ATOM 726 O O . TYR A 1 91 ? -2.888 -16.103 -8.671 1.00 78.81 91 TYR A O 1
ATOM 734 N N . PRO A 1 92 ? -5.064 -16.181 -9.266 1.00 77.00 92 PRO A N 1
ATOM 735 C CA . PRO A 1 92 ? -4.840 -17.033 -10.425 1.00 77.00 92 PRO A CA 1
ATOM 736 C C . PRO A 1 92 ? -4.091 -16.268 -11.523 1.00 77.00 92 PRO A C 1
ATOM 738 O O . PRO A 1 92 ? -4.042 -15.038 -11.531 1.00 77.00 92 PRO A O 1
ATOM 741 N N . ASN A 1 93 ? -3.537 -17.003 -12.490 1.00 73.31 93 ASN A N 1
ATOM 742 C CA . ASN A 1 9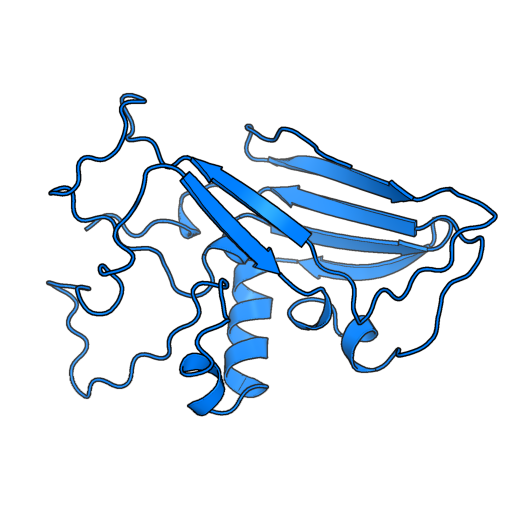3 ? -2.788 -16.425 -13.609 1.00 73.31 93 ASN A CA 1
ATOM 743 C C . ASN A 1 93 ? -3.594 -15.367 -14.382 1.00 73.31 93 ASN A C 1
ATOM 745 O O . ASN A 1 93 ? -3.031 -14.370 -14.816 1.00 73.31 93 ASN A O 1
ATOM 749 N N . ASP A 1 94 ? -4.908 -15.549 -14.490 1.00 71.00 94 ASP A N 1
ATOM 750 C CA . ASP A 1 94 ? -5.802 -14.655 -15.235 1.00 71.00 94 ASP A CA 1
ATOM 751 C C . ASP A 1 94 ? -5.951 -13.279 -14.583 1.00 71.00 94 ASP A C 1
ATOM 753 O O . ASP A 1 94 ? -6.349 -12.322 -15.244 1.00 71.00 94 ASP A O 1
ATOM 757 N N . PHE A 1 95 ? -5.562 -13.141 -13.310 1.00 72.12 95 PHE A N 1
ATOM 758 C CA . PHE A 1 95 ? -5.549 -11.852 -12.631 1.00 72.12 95 PHE A CA 1
ATOM 759 C C . PHE A 1 95 ? -4.683 -10.843 -13.388 1.00 72.12 95 PHE A C 1
ATOM 761 O O . PHE A 1 95 ? -5.099 -9.706 -13.531 1.00 72.12 95 PHE A O 1
ATOM 768 N N . GLN A 1 96 ? -3.556 -11.251 -13.983 1.00 65.44 96 GLN A N 1
ATOM 769 C CA . GLN A 1 96 ? -2.695 -10.343 -14.760 1.00 65.44 96 GLN A CA 1
ATOM 770 C C . GLN A 1 96 ? -3.355 -9.774 -16.028 1.00 65.44 96 GLN A C 1
ATOM 772 O O . GLN A 1 96 ? -2.891 -8.767 -16.554 1.00 65.44 96 GLN A O 1
ATOM 777 N N . LEU A 1 97 ? -4.395 -10.440 -16.543 1.00 64.06 97 LEU A N 1
ATOM 778 C CA . LEU A 1 97 ? -5.094 -10.070 -17.777 1.00 64.06 97 LEU A CA 1
ATOM 779 C C . LEU A 1 97 ? -6.244 -9.094 -17.514 1.00 64.06 97 LEU A C 1
ATOM 781 O O . LEU A 1 97 ? -6.822 -8.560 -18.457 1.00 64.06 97 LEU A O 1
ATOM 785 N N . ALA A 1 98 ? -6.584 -8.844 -16.245 1.00 64.94 98 ALA A N 1
ATOM 786 C CA . ALA A 1 98 ? -7.572 -7.843 -15.889 1.00 64.94 98 ALA A CA 1
ATOM 787 C C . ALA A 1 98 ? -7.028 -6.448 -16.248 1.00 64.94 98 ALA A C 1
ATOM 789 O O . ALA A 1 98 ? -6.239 -5.862 -15.507 1.00 64.94 98 ALA A O 1
ATOM 790 N N . GLU A 1 99 ? -7.474 -5.912 -17.389 1.00 46.00 99 GLU A N 1
ATOM 791 C CA . GLU A 1 99 ? -6.972 -4.679 -18.025 1.00 46.00 99 GLU A CA 1
ATOM 792 C C . GLU A 1 99 ? -7.004 -3.422 -17.131 1.00 46.00 99 GLU A C 1
ATOM 794 O O . GLU A 1 99 ? -6.358 -2.419 -17.430 1.00 46.00 99 GLU A O 1
ATOM 799 N N . SER A 1 100 ? -7.709 -3.466 -15.996 1.00 51.09 100 SER A N 1
ATOM 800 C CA . SER A 1 100 ? -7.771 -2.371 -15.021 1.00 51.09 100 SER A CA 1
ATOM 801 C C . SER A 1 100 ? -6.698 -2.436 -13.918 1.00 51.09 100 SER A C 1
ATOM 803 O O . SER A 1 100 ? -6.677 -1.567 -13.037 1.00 51.09 100 SER A O 1
ATOM 805 N N . LEU A 1 101 ? -5.804 -3.431 -13.913 1.00 56.19 101 LEU A N 1
ATOM 806 C CA . LEU A 1 101 ? -4.766 -3.549 -12.886 1.00 56.19 101 LEU A CA 1
ATOM 807 C C . LEU A 1 101 ? -3.581 -2.630 -13.161 1.00 56.19 101 LEU A C 1
ATOM 809 O O . LEU A 1 101 ? -2.509 -3.009 -13.627 1.00 56.19 101 LEU A O 1
ATOM 813 N N . ASN A 1 102 ? -3.749 -1.389 -12.734 1.00 61.56 102 ASN A N 1
ATOM 814 C CA . ASN A 1 102 ? -2.684 -0.409 -12.646 1.00 61.56 102 ASN A CA 1
ATOM 815 C C . ASN A 1 102 ? -1.834 -0.656 -11.379 1.00 61.56 102 ASN A C 1
ATOM 817 O O . ASN A 1 102 ? -1.754 0.188 -10.483 1.00 61.56 102 ASN A O 1
ATOM 821 N N . GLN A 1 103 ? -1.273 -1.864 -11.268 1.00 62.72 103 GLN A N 1
ATOM 822 C CA . GLN A 1 103 ? -0.499 -2.350 -10.114 1.00 62.72 103 GLN A CA 1
ATOM 823 C C . GLN A 1 103 ? 0.882 -2.903 -10.505 1.00 62.72 103 GLN A C 1
ATOM 825 O O . GLN A 1 103 ? 1.644 -3.316 -9.633 1.00 62.72 103 GLN A O 1
ATOM 830 N N . LEU A 1 104 ? 1.233 -2.862 -11.800 1.00 67.19 104 LEU A N 1
ATOM 831 C CA . LEU A 1 104 ? 2.509 -3.362 -12.336 1.00 67.19 104 LEU A CA 1
ATOM 832 C C . LEU A 1 104 ? 2.769 -4.836 -11.977 1.00 67.19 104 LEU A C 1
ATOM 834 O O . LEU A 1 104 ? 3.900 -5.211 -11.652 1.00 67.19 104 LEU A O 1
ATOM 838 N N . TRP A 1 105 ? 1.715 -5.655 -12.007 1.00 65.62 105 TRP A N 1
ATOM 839 C CA . TRP A 1 105 ? 1.805 -7.090 -11.768 1.00 65.62 105 TRP A CA 1
ATOM 840 C C . TRP A 1 105 ? 1.613 -7.857 -13.072 1.00 65.62 105 TRP A C 1
ATOM 842 O O . TRP A 1 105 ? 0.555 -7.784 -13.689 1.00 65.62 105 TRP A O 1
ATOM 852 N N . TYR A 1 106 ? 2.653 -8.578 -13.484 1.00 66.50 106 TYR A N 1
ATOM 853 C CA . TYR A 1 106 ? 2.637 -9.435 -14.665 1.00 66.50 106 TYR A CA 1
ATOM 854 C C . TYR A 1 106 ? 3.473 -10.679 -14.377 1.00 66.50 106 TYR A C 1
ATOM 856 O O . TYR A 1 106 ? 4.624 -10.564 -13.936 1.00 66.50 106 TYR A O 1
ATOM 864 N N . LYS A 1 107 ? 2.894 -11.868 -14.549 1.00 64.12 107 LYS A N 1
ATOM 865 C CA . LYS A 1 107 ? 3.612 -13.125 -14.359 1.00 64.12 107 LYS A CA 1
ATOM 866 C C . LYS A 1 107 ? 4.428 -13.390 -15.617 1.00 64.12 107 LYS A C 1
ATOM 868 O O . LYS A 1 107 ? 3.895 -13.396 -16.723 1.00 64.12 107 LYS A O 1
ATOM 873 N N . ASP A 1 108 ? 5.722 -13.628 -15.440 1.00 63.34 108 ASP A N 1
ATOM 874 C CA . ASP A 1 108 ? 6.535 -14.110 -16.548 1.00 63.34 108 ASP A CA 1
ATOM 875 C C . ASP A 1 108 ? 6.046 -15.512 -16.935 1.00 63.34 108 ASP A C 1
ATOM 877 O O . ASP A 1 108 ? 6.013 -16.429 -16.110 1.00 63.34 108 ASP A O 1
ATOM 881 N N . SER A 1 109 ? 5.567 -15.631 -18.168 1.00 59.50 109 SER A N 1
ATOM 882 C CA . SER A 1 109 ? 5.018 -16.859 -18.746 1.00 59.50 109 SER A CA 1
ATOM 883 C C . SER A 1 109 ? 5.907 -17.415 -19.859 1.00 59.50 109 SER A C 1
ATOM 885 O O . SER A 1 109 ? 5.571 -18.443 -20.446 1.00 59.50 109 SER A O 1
ATOM 887 N N . ALA A 1 110 ? 7.044 -16.769 -20.145 1.00 62.00 110 ALA A N 1
ATOM 888 C CA . ALA A 1 110 ? 7.978 -17.237 -21.155 1.00 62.00 110 ALA A CA 1
ATOM 889 C C . ALA A 1 110 ? 8.775 -18.452 -20.649 1.00 62.00 110 ALA A C 1
ATOM 891 O O . ALA A 1 110 ? 9.225 -18.501 -19.506 1.00 62.00 110 ALA A O 1
ATOM 892 N N . SER A 1 111 ? 9.001 -19.433 -21.527 1.00 58.12 111 SER A N 1
ATOM 893 C CA . SER A 1 111 ? 9.851 -20.606 -21.251 1.00 58.12 111 SER A CA 1
ATOM 894 C C . SER A 1 111 ? 11.338 -20.263 -21.124 1.00 58.12 111 SER A C 1
ATOM 896 O O . SER A 1 111 ? 12.133 -21.081 -20.665 1.00 58.12 111 SER A O 1
ATOM 898 N N . THR A 1 112 ? 11.721 -19.066 -21.561 1.00 52.28 112 THR A N 1
ATOM 899 C CA . THR A 1 112 ? 13.095 -18.577 -21.610 1.00 52.28 112 THR A CA 1
ATOM 900 C C . THR A 1 112 ? 13.123 -17.232 -20.904 1.00 52.28 112 THR A C 1
ATOM 902 O O . THR A 1 112 ? 12.489 -16.285 -21.364 1.00 52.28 112 THR A O 1
ATOM 905 N N . ALA A 1 113 ? 13.857 -17.137 -19.794 1.00 51.97 113 ALA A N 1
ATOM 906 C CA . ALA A 1 113 ? 14.100 -15.863 -19.132 1.00 51.97 113 ALA A CA 1
ATOM 907 C C . ALA A 1 113 ? 14.916 -14.979 -20.086 1.00 51.97 113 ALA A C 1
ATOM 909 O O . ALA A 1 113 ? 16.123 -15.173 -20.247 1.00 51.97 113 ALA A O 1
ATOM 910 N N . VAL A 1 114 ? 14.265 -14.035 -20.765 1.00 51.94 114 VAL A N 1
ATOM 911 C CA . VAL A 1 114 ? 14.965 -13.064 -21.610 1.00 51.94 114 VAL A CA 1
ATOM 912 C C . VAL A 1 114 ? 15.605 -12.030 -20.682 1.00 51.94 114 VAL A C 1
ATOM 914 O O . VAL A 1 114 ? 15.045 -10.977 -20.397 1.00 51.94 114 VAL A O 1
ATOM 917 N N . LEU A 1 115 ? 16.776 -12.382 -20.148 1.00 50.56 115 LEU A N 1
ATOM 918 C CA . LEU A 1 115 ? 17.555 -11.548 -19.226 1.00 50.56 115 LEU A CA 1
ATOM 919 C C . LEU A 1 115 ? 18.170 -10.328 -19.929 1.00 50.56 115 LEU A C 1
ATOM 921 O O . LEU A 1 115 ? 18.331 -9.287 -19.301 1.00 50.56 115 LEU A O 1
ATOM 925 N N . ALA A 1 116 ? 18.509 -10.459 -21.218 1.00 47.28 116 ALA A N 1
ATOM 926 C CA . ALA A 1 116 ? 19.169 -9.409 -21.999 1.00 47.28 116 ALA A CA 1
ATOM 927 C C . ALA A 1 116 ? 18.208 -8.284 -22.411 1.00 47.28 116 ALA A C 1
ATOM 929 O O . ALA A 1 116 ? 18.572 -7.116 -22.395 1.00 47.28 116 ALA A O 1
ATOM 930 N N . ASP A 1 117 ? 16.962 -8.651 -22.702 1.00 48.72 117 ASP A N 1
ATOM 931 C CA . ASP A 1 117 ? 15.917 -7.765 -23.187 1.00 48.72 117 ASP A CA 1
ATOM 932 C C . ASP A 1 117 ? 14.652 -8.061 -22.396 1.00 48.72 117 ASP A C 1
ATOM 934 O O . ASP A 1 117 ? 13.773 -8.801 -22.843 1.00 48.72 117 ASP A O 1
ATOM 938 N N . ASN A 1 118 ? 14.537 -7.465 -21.210 1.00 45.91 118 ASN A N 1
ATOM 939 C CA . ASN A 1 118 ? 13.333 -7.524 -20.381 1.00 45.91 118 ASN A CA 1
ATOM 940 C C . ASN A 1 118 ? 12.170 -6.709 -21.016 1.00 45.91 118 ASN A C 1
ATOM 942 O O . ASN A 1 118 ? 11.500 -5.894 -20.382 1.00 45.91 118 ASN A O 1
ATOM 946 N N . THR A 1 119 ? 11.970 -6.882 -22.325 1.00 45.03 119 THR A N 1
ATOM 947 C CA . THR A 1 119 ? 11.075 -6.153 -23.229 1.00 45.03 119 THR A CA 1
ATOM 948 C C . THR A 1 119 ? 9.608 -6.482 -22.984 1.00 45.03 119 THR A C 1
ATOM 950 O O . THR A 1 119 ? 8.749 -5.633 -23.225 1.00 45.03 119 THR A O 1
ATOM 953 N N . GLY A 1 120 ? 9.328 -7.670 -22.432 1.00 43.69 120 GLY A N 1
ATOM 954 C CA . GLY A 1 120 ? 8.003 -8.064 -21.947 1.00 43.69 120 GLY A CA 1
ATOM 955 C C . GLY A 1 120 ? 7.524 -7.208 -20.769 1.00 43.69 120 GLY A C 1
ATOM 956 O O . GLY A 1 120 ? 6.344 -6.879 -20.698 1.00 43.69 120 GLY A O 1
ATOM 957 N N . PHE A 1 121 ? 8.441 -6.752 -19.907 1.00 47.16 121 PHE A N 1
ATOM 958 C CA . PHE A 1 121 ? 8.147 -5.801 -18.827 1.00 47.16 121 PHE A CA 1
ATOM 959 C C . PHE A 1 121 ? 8.406 -4.334 -19.229 1.00 47.16 121 PHE A C 1
ATOM 961 O O . PHE A 1 121 ? 7.843 -3.420 -18.625 1.00 47.16 121 PHE A O 1
ATOM 968 N N . ALA A 1 122 ? 9.230 -4.084 -20.257 1.00 40.88 122 ALA A N 1
ATOM 969 C CA . ALA A 1 122 ? 9.625 -2.741 -20.706 1.00 40.88 122 ALA A CA 1
ATOM 970 C C . ALA A 1 122 ? 8.532 -1.958 -21.456 1.00 40.88 122 ALA A C 1
ATOM 972 O O . ALA A 1 122 ? 8.721 -0.781 -21.758 1.00 40.88 122 ALA A O 1
ATOM 973 N N . LYS A 1 123 ? 7.382 -2.565 -21.771 1.00 43.78 123 LYS A N 1
ATOM 974 C CA . LYS A 1 123 ? 6.333 -1.917 -22.578 1.00 43.78 123 LYS A CA 1
ATOM 975 C C . LYS A 1 123 ? 5.281 -1.133 -21.792 1.00 43.78 123 LYS A C 1
ATOM 977 O O . LYS A 1 123 ? 4.250 -0.768 -22.352 1.00 43.78 123 LYS A O 1
ATOM 982 N N . ALA A 1 124 ? 5.547 -0.752 -20.545 1.00 43.31 124 ALA A N 1
ATOM 983 C CA . ALA A 1 124 ? 4.860 0.411 -19.995 1.00 43.31 124 ALA A CA 1
ATOM 984 C C . ALA A 1 124 ? 5.520 1.662 -20.588 1.00 43.31 124 ALA A C 1
ATOM 986 O O . ALA A 1 124 ? 6.409 2.228 -19.958 1.00 43.31 124 ALA A O 1
ATOM 987 N N . ASN A 1 125 ? 5.108 2.057 -21.806 1.00 43.88 125 ASN A N 1
ATOM 988 C CA . ASN A 1 125 ? 5.486 3.319 -22.452 1.00 43.88 125 ASN A CA 1
ATOM 989 C C . ASN A 1 125 ? 5.442 4.428 -21.405 1.00 43.88 125 ASN A C 1
ATOM 991 O O . ASN A 1 125 ? 4.365 4.891 -21.014 1.00 43.88 125 ASN A O 1
ATOM 995 N N . ALA A 1 126 ? 6.620 4.785 -20.901 1.00 46.91 126 ALA A N 1
ATOM 996 C CA . ALA A 1 126 ? 6.763 5.562 -19.695 1.00 46.91 126 ALA A CA 1
ATOM 997 C C . ALA A 1 126 ? 6.459 7.021 -20.002 1.00 46.91 126 ALA A C 1
ATOM 999 O O . ALA A 1 126 ? 7.352 7.864 -20.050 1.00 46.91 126 ALA A O 1
ATOM 1000 N N . LYS A 1 127 ? 5.175 7.354 -20.186 1.00 51.09 127 LYS A N 1
ATOM 1001 C CA . LYS A 1 127 ? 4.726 8.732 -20.022 1.00 51.09 127 LYS A CA 1
ATOM 1002 C C . LYS A 1 127 ? 5.276 9.173 -18.673 1.00 51.09 127 LYS A C 1
ATOM 1004 O O . LYS A 1 127 ? 5.084 8.490 -17.672 1.00 51.09 127 LYS A O 1
ATOM 1009 N N . ALA A 1 128 ? 5.992 10.296 -18.665 1.00 56.22 128 ALA A N 1
ATOM 1010 C CA . ALA A 1 128 ? 6.845 10.739 -17.563 1.00 56.22 128 ALA A CA 1
ATOM 1011 C C . ALA A 1 128 ? 6.191 10.676 -16.167 1.00 56.22 128 ALA A C 1
ATOM 1013 O O . ALA A 1 128 ? 6.905 10.650 -15.168 1.00 56.22 128 ALA A O 1
ATOM 1014 N N . THR A 1 129 ? 4.857 10.658 -16.087 1.00 64.38 129 THR A N 1
ATOM 1015 C CA . THR A 1 129 ? 4.072 10.506 -14.862 1.00 64.38 129 THR A CA 1
ATOM 1016 C C . THR A 1 129 ? 3.210 9.251 -14.907 1.00 64.38 129 THR A C 1
ATOM 1018 O O . THR A 1 129 ? 2.393 9.090 -15.809 1.00 64.38 129 THR A O 1
ATOM 1021 N N . PHE A 1 130 ? 3.316 8.444 -13.860 1.00 70.19 130 PHE A N 1
ATOM 1022 C CA . PHE A 1 130 ? 2.456 7.303 -13.61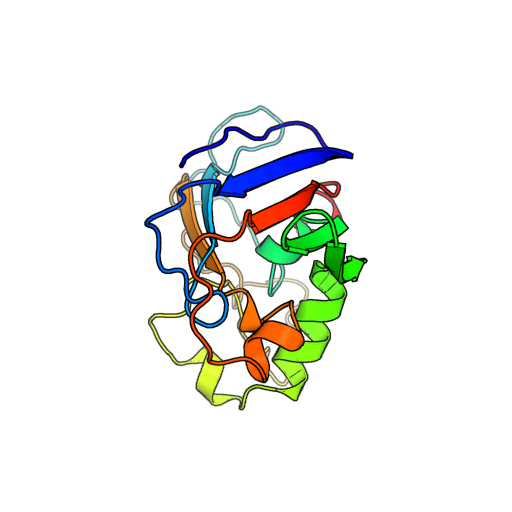2 1.00 70.19 130 PHE A CA 1
ATOM 1023 C C . PHE A 1 130 ? 1.533 7.578 -12.433 1.00 70.19 130 PHE A C 1
ATOM 1025 O O . PHE A 1 130 ? 1.899 8.261 -11.470 1.00 70.19 130 PHE A O 1
ATOM 1032 N N . LEU A 1 131 ? 0.338 7.021 -12.526 1.00 72.94 131 LEU A N 1
ATOM 1033 C CA . LEU A 1 131 ? -0.652 6.971 -11.468 1.00 72.94 131 LEU A CA 1
ATOM 1034 C C . LEU A 1 131 ? -0.926 5.499 -11.217 1.00 72.94 131 LEU A C 1
ATOM 1036 O O . LEU A 1 131 ? -1.063 4.779 -12.192 1.00 72.94 131 LEU A O 1
ATOM 1040 N N . PHE A 1 132 ? -1.007 5.063 -9.969 1.00 74.81 132 PHE A N 1
ATOM 1041 C CA . PHE A 1 132 ? -1.295 3.676 -9.624 1.00 74.81 132 PHE A CA 1
ATOM 1042 C C . PHE A 1 132 ? -2.210 3.602 -8.409 1.00 74.81 132 PHE A C 1
ATOM 1044 O O . PHE A 1 132 ? -2.195 4.503 -7.569 1.00 74.81 132 PHE A O 1
ATOM 1051 N N . CYS A 1 133 ? -2.984 2.524 -8.319 1.00 79.38 133 CYS A N 1
ATOM 1052 C CA . CYS A 1 133 ? -3.976 2.307 -7.274 1.00 79.38 133 CYS A CA 1
ATOM 1053 C C . CYS A 1 133 ? -3.702 0.974 -6.577 1.00 79.38 133 CYS A C 1
ATOM 1055 O O . CYS A 1 133 ? -3.693 -0.066 -7.235 1.00 79.38 133 CYS A O 1
ATOM 1057 N N . ILE A 1 134 ? -3.471 1.005 -5.263 1.00 81.75 134 ILE A N 1
ATOM 1058 C CA . ILE A 1 134 ? -3.155 -0.193 -4.478 1.00 81.75 134 ILE A CA 1
ATOM 1059 C C . ILE A 1 134 ? -4.201 -0.378 -3.379 1.00 81.75 134 ILE A C 1
ATOM 1061 O O . ILE A 1 134 ? -4.241 0.411 -2.430 1.00 81.75 134 ILE A O 1
ATOM 1065 N N . PRO A 1 135 ? -5.032 -1.420 -3.493 1.00 86.06 135 PRO A N 1
ATOM 1066 C CA . PRO A 1 135 ? -5.925 -1.841 -2.426 1.00 86.06 135 PRO A CA 1
ATOM 1067 C C . PRO A 1 135 ? -5.159 -2.412 -1.208 1.00 86.06 135 PRO A C 1
ATOM 1069 O O . PRO A 1 135 ? -4.268 -3.249 -1.392 1.00 86.06 135 PRO A O 1
ATOM 1072 N N . PRO A 1 136 ? -5.536 -2.054 0.034 1.00 85.81 136 PRO A N 1
ATOM 1073 C CA . PRO A 1 136 ? -4.992 -2.596 1.280 1.00 85.81 136 PRO A CA 1
ATOM 1074 C C . PRO A 1 136 ? -5.019 -4.123 1.377 1.00 85.81 136 PRO A C 1
ATOM 1076 O O . PRO A 1 136 ? -4.078 -4.718 1.889 1.00 85.81 136 PRO A O 1
ATOM 1079 N N . LYS A 1 137 ? -6.023 -4.783 0.785 1.00 86.12 137 LYS A N 1
ATOM 1080 C CA . LYS A 1 137 ? -6.157 -6.256 0.727 1.00 86.12 137 LYS A CA 1
ATOM 1081 C C . LYS A 1 137 ? -4.994 -7.008 0.062 1.00 86.12 137 LYS A C 1
ATOM 1083 O O . LYS A 1 137 ? -4.969 -8.242 0.087 1.00 86.12 137 LYS A O 1
ATOM 1088 N N . HIS A 1 138 ? -4.083 -6.296 -0.606 1.00 81.50 138 HIS A N 1
ATOM 1089 C CA . HIS A 1 138 ? -2.871 -6.881 -1.182 1.00 81.50 138 HIS A CA 1
ATOM 1090 C C . HIS A 1 138 ? -1.689 -6.906 -0.209 1.00 81.50 138 HIS A C 1
ATOM 1092 O O . HIS A 1 138 ? -0.713 -7.588 -0.499 1.00 81.50 138 HIS A O 1
ATOM 1098 N N . TYR A 1 139 ? -1.744 -6.189 0.913 1.00 85.56 139 TYR A N 1
ATOM 1099 C CA . TYR A 1 139 ? -0.616 -6.106 1.849 1.00 85.56 139 TYR A CA 1
ATOM 1100 C C . TYR A 1 139 ? -1.002 -6.064 3.333 1.00 85.56 139 TYR A C 1
ATOM 1102 O O . TYR A 1 139 ? -0.112 -6.130 4.176 1.00 85.56 139 TYR A O 1
ATOM 1110 N N . PHE A 1 140 ? -2.296 -6.005 3.649 1.00 88.94 140 PHE A N 1
ATOM 1111 C CA . PHE A 1 140 ? -2.848 -6.273 4.972 1.00 88.94 140 PHE A CA 1
ATOM 1112 C C . PHE A 1 140 ? -3.780 -7.484 4.906 1.00 88.94 140 PHE A C 1
ATOM 1114 O O . PHE A 1 140 ? -4.726 -7.509 4.109 1.00 88.94 140 PHE A O 1
ATOM 1121 N N . GLY A 1 141 ? -3.509 -8.486 5.739 1.00 87.12 141 GLY A N 1
ATOM 1122 C CA . GLY A 1 141 ? -4.346 -9.668 5.905 1.00 87.12 141 GLY A CA 1
ATOM 1123 C C . GLY A 1 141 ? -5.711 -9.331 6.498 1.00 87.12 141 GLY A C 1
ATOM 1124 O O . GLY A 1 141 ? -6.719 -9.833 6.006 1.00 87.12 141 GLY A O 1
ATOM 1125 N N . PHE A 1 142 ? -5.783 -8.403 7.462 1.00 87.75 142 PHE A N 1
ATOM 1126 C CA . PHE A 1 142 ? -7.050 -8.046 8.111 1.00 87.75 142 PHE A CA 1
ATOM 1127 C C . PHE A 1 142 ? -8.075 -7.502 7.106 1.00 87.75 142 PHE A C 1
ATOM 1129 O O . PHE A 1 142 ? -9.263 -7.790 7.216 1.00 87.75 142 PHE A O 1
ATOM 1136 N N . CYS A 1 143 ? -7.626 -6.766 6.083 1.00 87.38 143 CYS A N 1
ATOM 1137 C CA . CYS A 1 143 ? -8.486 -6.233 5.026 1.00 87.38 143 CYS A CA 1
ATOM 1138 C C . CYS A 1 143 ? -9.112 -7.320 4.143 1.00 87.38 143 CYS A C 1
ATOM 1140 O O . CYS A 1 143 ? -10.052 -7.028 3.408 1.00 87.38 143 CYS A O 1
ATOM 1142 N N . ASN A 1 144 ? -8.581 -8.543 4.155 1.00 84.19 144 ASN A N 1
ATOM 1143 C CA . ASN A 1 144 ? -9.165 -9.656 3.419 1.00 84.19 144 ASN A CA 1
ATOM 1144 C C . ASN A 1 144 ? -10.346 -10.284 4.167 1.00 84.19 144 ASN A C 1
ATOM 1146 O O . ASN A 1 144 ? -11.324 -10.684 3.541 1.00 84.19 144 ASN A O 1
ATOM 1150 N N . ASP A 1 145 ? -10.247 -10.345 5.491 1.00 86.00 145 ASP A N 1
ATOM 1151 C CA . ASP A 1 145 ? -11.203 -11.070 6.327 1.00 86.00 145 ASP A CA 1
ATOM 1152 C C . ASP A 1 145 ? -12.251 -10.123 6.935 1.00 86.00 145 ASP A C 1
ATOM 1154 O O . ASP A 1 145 ? -13.382 -10.516 7.224 1.00 86.00 145 ASP A O 1
ATOM 1158 N N . TYR A 1 146 ? -11.904 -8.843 7.091 1.00 85.94 146 TYR A N 1
ATOM 1159 C CA . TYR A 1 146 ? -12.750 -7.827 7.703 1.00 85.94 146 TYR A CA 1
ATOM 1160 C C . TYR A 1 146 ? -13.482 -6.973 6.657 1.00 85.94 146 TYR A C 1
ATOM 1162 O O . TYR A 1 146 ? -12.937 -6.039 6.068 1.00 85.94 146 TYR A O 1
ATOM 1170 N N . ASN A 1 147 ? -14.771 -7.255 6.464 1.00 87.75 147 ASN A N 1
ATOM 1171 C CA . ASN A 1 147 ? -15.653 -6.537 5.534 1.00 87.75 147 ASN A CA 1
ATOM 1172 C C . ASN A 1 147 ? -16.650 -5.590 6.226 1.00 87.75 147 ASN A C 1
ATOM 1174 O O . ASN A 1 147 ? -17.704 -5.278 5.669 1.00 87.75 147 ASN A O 1
ATOM 1178 N N . LYS A 1 148 ? -16.357 -5.165 7.459 1.00 87.62 148 LYS A N 1
ATOM 1179 C CA . LYS A 1 148 ? -17.244 -4.287 8.230 1.00 87.62 148 LYS A CA 1
ATOM 1180 C C . LYS A 1 148 ? -16.810 -2.831 8.127 1.00 87.62 148 LYS A C 1
ATOM 1182 O O . LYS A 1 148 ? -15.631 -2.518 7.983 1.00 87.62 148 LYS A O 1
ATOM 1187 N N . VAL A 1 149 ? -17.805 -1.955 8.209 1.00 87.19 149 VAL A N 1
ATOM 1188 C CA . VAL A 1 149 ? -17.622 -0.506 8.214 1.00 87.19 149 VAL A CA 1
ATOM 1189 C C . VAL A 1 149 ? -17.129 -0.070 9.589 1.00 87.19 149 VAL A C 1
ATOM 1191 O O . VAL A 1 149 ? -17.681 -0.478 10.612 1.00 87.19 149 VAL A O 1
ATOM 1194 N N . VAL A 1 150 ? -16.108 0.775 9.596 1.00 86.31 150 VAL A N 1
ATOM 1195 C CA . VAL A 1 150 ? -15.610 1.484 10.770 1.00 86.31 150 VAL A CA 1
ATOM 1196 C C . VAL A 1 150 ? -16.317 2.841 10.824 1.00 86.31 150 VAL A C 1
ATOM 1198 O O . VAL A 1 150 ? -16.442 3.529 9.811 1.00 86.31 150 VAL A O 1
ATOM 1201 N N . TYR A 1 151 ? -16.839 3.209 11.995 1.00 88.50 151 TYR A N 1
ATOM 1202 C CA . TYR A 1 151 ? -17.583 4.454 12.192 1.00 88.50 151 TYR A CA 1
ATOM 1203 C C . TYR A 1 151 ? -17.007 5.252 13.353 1.00 88.50 151 TYR A C 1
ATOM 1205 O O . TYR A 1 151 ? -16.869 4.725 14.456 1.00 88.50 151 TYR A O 1
ATOM 1213 N N . GLY A 1 152 ? -16.693 6.524 13.102 1.00 82.81 152 GLY A N 1
ATOM 1214 C CA . GLY A 1 152 ? -16.327 7.485 14.145 1.00 82.81 152 GLY A CA 1
ATOM 1215 C C . GLY A 1 152 ? -15.035 7.172 14.910 1.00 82.81 152 GLY A C 1
ATOM 1216 O O . GLY A 1 152 ? -14.760 7.806 15.927 1.00 82.81 152 GLY A O 1
ATOM 1217 N N . ILE A 1 153 ? -14.232 6.214 14.435 1.00 86.62 153 ILE A N 1
ATOM 1218 C CA . ILE A 1 153 ? -12.942 5.843 15.023 1.00 86.62 153 ILE A CA 1
ATOM 1219 C C . ILE A 1 153 ? -11.818 6.530 14.247 1.00 86.62 153 ILE A C 1
ATOM 1221 O O . ILE A 1 153 ? -11.842 6.603 13.020 1.00 86.62 153 ILE A O 1
ATOM 1225 N N . LYS A 1 154 ? -10.803 7.009 14.972 1.00 88.88 154 LYS A N 1
ATOM 1226 C CA . LYS A 1 154 ? -9.570 7.523 14.375 1.00 88.88 154 LYS A CA 1
ATOM 1227 C C . LYS A 1 154 ? -8.808 6.396 13.683 1.00 88.88 154 LYS A C 1
ATOM 1229 O O . LYS A 1 154 ? -8.351 5.467 14.346 1.00 88.88 154 LYS A O 1
ATOM 1234 N N . GLU A 1 155 ? -8.604 6.524 12.383 1.00 90.12 155 GLU A N 1
ATOM 1235 C CA . GLU A 1 155 ? -7.785 5.604 11.595 1.00 90.12 155 GLU A CA 1
ATOM 1236 C C . GLU A 1 155 ? -6.445 6.259 11.273 1.00 90.12 155 GLU A C 1
ATOM 1238 O O . GLU A 1 155 ? -6.391 7.443 10.929 1.00 90.12 155 GLU A O 1
ATOM 1243 N N . SER A 1 156 ? -5.359 5.496 11.365 1.00 90.69 156 SER A N 1
ATOM 1244 C CA . SER A 1 156 ? -4.033 5.943 10.954 1.00 90.69 156 SER A CA 1
ATOM 1245 C C . SER A 1 156 ? -3.377 4.890 10.079 1.00 90.69 156 SER A C 1
ATOM 1247 O O . SER A 1 156 ? -3.209 3.742 10.484 1.00 90.69 156 SER A O 1
ATOM 1249 N N . LEU A 1 157 ? -2.996 5.288 8.871 1.00 90.75 157 LEU A N 1
ATOM 1250 C CA . LEU A 1 157 ? -2.162 4.490 7.990 1.00 90.75 157 LEU A CA 1
ATOM 1251 C C . LEU A 1 157 ? -0.776 5.118 7.929 1.00 90.75 157 LEU A C 1
ATOM 1253 O O . LEU A 1 157 ? -0.604 6.202 7.369 1.00 90.75 157 LEU A O 1
ATOM 1257 N N . THR A 1 158 ? 0.215 4.394 8.424 1.00 91.44 158 THR A N 1
ATOM 1258 C CA . THR A 1 158 ? 1.608 4.817 8.433 1.00 91.44 158 THR A CA 1
ATOM 1259 C C . THR A 1 158 ? 2.408 4.016 7.413 1.00 91.44 158 THR A C 1
ATOM 1261 O O . THR A 1 158 ? 2.432 2.787 7.432 1.00 91.44 158 THR A O 1
ATOM 1264 N N . LEU A 1 159 ? 3.093 4.709 6.505 1.00 90.31 159 LEU A N 1
ATOM 1265 C CA . LEU A 1 159 ? 3.991 4.116 5.521 1.00 90.31 159 LEU A CA 1
ATOM 1266 C C . LEU A 1 159 ? 5.405 4.654 5.740 1.00 90.31 159 LEU A C 1
ATOM 1268 O O . LEU A 1 159 ? 5.643 5.860 5.734 1.00 90.31 159 LEU A O 1
ATOM 1272 N N . VAL A 1 160 ? 6.371 3.752 5.872 1.00 90.38 160 VAL A N 1
ATOM 1273 C CA . VAL A 1 160 ? 7.794 4.093 5.937 1.00 90.38 160 VAL A CA 1
ATOM 1274 C C . VAL A 1 160 ? 8.414 3.795 4.593 1.00 90.38 160 VAL A C 1
ATOM 1276 O O . VAL A 1 160 ? 8.306 2.684 4.071 1.00 90.38 160 VAL A O 1
ATOM 1279 N N . ARG A 1 161 ? 9.109 4.766 4.016 1.00 86.31 161 ARG A N 1
ATOM 1280 C CA . ARG A 1 161 ? 9.713 4.582 2.700 1.00 86.31 161 ARG A CA 1
ATOM 1281 C C . ARG A 1 161 ? 11.040 3.847 2.745 1.00 86.31 161 ARG A C 1
ATOM 1283 O O . ARG A 1 161 ? 11.921 4.145 3.550 1.00 86.31 161 ARG A O 1
ATOM 1290 N N . HIS A 1 162 ? 11.214 2.989 1.753 1.00 84.75 162 HIS A N 1
ATOM 1291 C CA . HIS A 1 162 ? 12.459 2.314 1.428 1.00 84.75 162 HIS A CA 1
ATOM 1292 C C . HIS A 1 162 ? 13.356 3.084 0.439 1.00 84.75 162 HIS A C 1
ATOM 1294 O O . HIS A 1 162 ? 12.952 4.082 -0.155 1.00 84.75 162 HIS A O 1
ATOM 1300 N N . SER A 1 163 ? 14.589 2.634 0.223 1.00 81.12 163 SER A N 1
ATOM 1301 C CA . SER A 1 163 ? 15.404 3.149 -0.886 1.00 81.12 163 SER A CA 1
ATOM 1302 C C . SER A 1 163 ? 14.807 2.745 -2.243 1.00 81.12 163 SER A C 1
ATOM 1304 O O . SER A 1 163 ? 14.051 1.782 -2.351 1.00 81.12 163 SER A O 1
ATOM 1306 N N . ASP A 1 164 ? 15.116 3.500 -3.301 1.00 71.88 164 ASP A N 1
ATOM 1307 C CA . ASP A 1 164 ? 14.650 3.180 -4.658 1.00 71.88 164 ASP A CA 1
ATOM 1308 C C . ASP A 1 164 ? 15.405 1.997 -5.291 1.00 71.88 164 ASP A C 1
ATOM 1310 O O . ASP A 1 164 ? 14.955 1.470 -6.299 1.00 71.88 164 ASP A O 1
ATOM 1314 N N . ASN A 1 165 ? 16.512 1.534 -4.705 1.00 69.25 165 ASN A N 1
ATOM 1315 C CA . ASN A 1 165 ? 17.405 0.552 -5.334 1.00 69.25 165 ASN A CA 1
ATOM 1316 C C . ASN A 1 165 ? 16.712 -0.772 -5.686 1.00 69.25 165 ASN A C 1
ATOM 1318 O O . ASN A 1 165 ? 17.027 -1.361 -6.706 1.00 69.25 165 ASN A O 1
ATOM 1322 N N . ASN A 1 166 ? 15.740 -1.206 -4.883 1.00 61.00 166 ASN A N 1
ATOM 1323 C CA . ASN A 1 166 ? 15.027 -2.470 -5.108 1.00 61.00 166 ASN A CA 1
ATOM 1324 C C . ASN A 1 166 ? 13.802 -2.313 -6.025 1.00 61.00 166 ASN A C 1
ATOM 1326 O O . ASN A 1 166 ? 13.111 -3.285 -6.311 1.00 61.00 166 ASN A O 1
ATOM 1330 N N . ALA A 1 167 ? 13.480 -1.080 -6.422 1.00 56.66 167 ALA A N 1
ATOM 1331 C CA . ALA A 1 167 ? 12.355 -0.784 -7.297 1.00 56.66 167 ALA A CA 1
ATOM 1332 C C . ALA A 1 167 ? 12.784 -0.705 -8.774 1.00 56.66 167 ALA A C 1
ATOM 1334 O O . ALA A 1 167 ? 11.941 -0.850 -9.660 1.00 56.66 167 ALA A O 1
ATOM 1335 N N . PHE A 1 168 ? 14.059 -0.447 -9.064 1.00 59.25 168 PHE A N 1
ATOM 1336 C CA . PHE A 1 168 ? 14.571 -0.258 -10.421 1.00 59.25 168 PHE A CA 1
ATOM 1337 C C . PHE A 1 168 ? 15.623 -1.322 -10.728 1.00 59.25 168 PHE A C 1
ATOM 1339 O O . PHE A 1 168 ? 16.680 -1.309 -10.102 1.00 59.25 168 PHE A O 1
ATOM 1346 N N . ASP A 1 169 ? 15.377 -2.147 -11.741 1.00 50.94 169 ASP A N 1
ATOM 1347 C CA . ASP A 1 169 ? 16.461 -2.863 -12.403 1.00 50.94 169 ASP A CA 1
ATOM 1348 C C . ASP A 1 169 ? 17.052 -1.896 -13.435 1.00 50.94 169 ASP A C 1
ATOM 1350 O O . ASP A 1 169 ? 16.339 -1.358 -14.284 1.00 50.94 169 ASP A O 1
ATOM 1354 N N . ARG A 1 170 ? 18.341 -1.580 -13.301 1.00 40.81 170 ARG A N 1
ATOM 1355 C CA . ARG A 1 170 ? 19.087 -0.910 -14.369 1.00 40.81 170 ARG A CA 1
ATOM 1356 C C . ARG A 1 170 ? 19.578 -2.017 -15.293 1.00 40.81 170 ARG A C 1
ATOM 1358 O O . ARG A 1 170 ? 20.371 -2.839 -14.841 1.00 40.81 170 ARG A O 1
ATOM 1365 N N . LEU A 1 171 ? 19.057 -2.054 -16.517 1.00 37.81 171 LEU A N 1
ATOM 1366 C CA . LEU A 1 171 ? 19.720 -2.743 -17.624 1.00 37.81 171 LEU A CA 1
ATOM 1367 C C . LEU A 1 171 ? 20.934 -1.912 -18.051 1.00 37.81 171 LEU A C 1
ATOM 1369 O O . LEU A 1 171 ? 20.799 -0.663 -18.059 1.00 37.81 171 LEU A O 1
#

Sequence (171 aa):
ISYKYKKPGSEISINTEQQNLFTLPSEAYILIKRRLLKTDKTAYANTDAVSLVNNRLMYLFKRAEYQLSGQTVESCNNVGQATKMLVMLKYPNDFQLAESLNQLWYKDSASTAVLADNTGFAKANAKATFLFCIPPKHYFGFCNDYNKVVYGIKESLTLVRHSDNNAFDRL